Protein AF-A0A0P7DE39-F1 (afdb_monomer_lite)

InterPro domains:
  IPR014819 Primase, C-terminal 2 [PF08707] (16-82)

Foldseek 3Di:
DPPPPPDQDDDPVSLLVLLVLAQLADPVVLLLQLLQQCQQPNPNSLVSSQVSNVNDPPDDPVVSVVSSVVRDHPPHHCVVSVVRSVVSVDDDDPDPDDPVNSVVSVVSSVVSNVVSVVVRVVVVVVVVVVVVVVVVVVVD

Organism: NCBI:txid570156

Structure (mmCIF, N/CA/C/O backbone):
data_AF-A0A0P7DE39-F1
#
_entry.id   AF-A0A0P7DE39-F1
#
loop_
_atom_site.group_PDB
_atom_site.id
_atom_site.type_symbol
_atom_site.label_atom_id
_atom_site.label_alt_id
_atom_site.label_comp_id
_atom_site.label_asym_id
_atom_site.label_entity_id
_atom_site.label_seq_id
_atom_site.pdbx_PDB_ins_code
_atom_site.Cartn_x
_atom_site.Cartn_y
_atom_site.Cartn_z
_atom_site.occupancy
_atom_site.B_iso_or_equiv
_atom_site.auth_seq_id
_atom_site.auth_comp_id
_atom_site.auth_asym_id
_atom_site.auth_atom_id
_atom_site.pdbx_PDB_model_num
ATOM 1 N N . MET A 1 1 ? 0.836 15.343 29.974 1.00 37.53 1 MET A N 1
ATOM 2 C CA . MET A 1 1 ? 1.729 14.415 29.248 1.00 37.53 1 MET A CA 1
ATOM 3 C C . MET A 1 1 ? 0.977 13.895 28.035 1.00 37.53 1 MET A C 1
ATOM 5 O O . MET A 1 1 ? 0.033 13.133 28.196 1.00 37.53 1 MET A O 1
ATOM 9 N N . GLY A 1 2 ? 1.289 14.398 26.839 1.00 43.97 2 GLY A N 1
ATOM 10 C CA . GLY A 1 2 ? 0.626 13.934 25.622 1.00 43.97 2 GLY A CA 1
ATOM 11 C C . GLY A 1 2 ? 0.991 12.475 25.399 1.00 43.97 2 GLY A C 1
ATOM 12 O O . GLY A 1 2 ? 2.165 12.175 25.195 1.00 43.97 2 GLY A O 1
ATOM 13 N N . GLN A 1 3 ? 0.012 11.573 25.484 1.00 40.78 3 GLN A N 1
ATOM 14 C CA . GLN A 1 3 ? 0.188 10.190 25.056 1.00 40.78 3 GLN A CA 1
ATOM 15 C C . GLN A 1 3 ? 0.678 10.254 23.609 1.00 40.78 3 GLN A C 1
ATOM 17 O O . GLN A 1 3 ? -0.090 10.592 22.703 1.00 40.78 3 GLN A O 1
ATOM 22 N N . LYS A 1 4 ? 1.975 10.005 23.389 1.00 44.72 4 LYS A N 1
ATOM 23 C CA . LYS A 1 4 ? 2.493 9.722 22.055 1.00 44.72 4 LYS A CA 1
ATOM 24 C C . LYS A 1 4 ? 1.724 8.485 21.626 1.00 44.72 4 LYS A C 1
ATOM 26 O O . LYS A 1 4 ? 2.012 7.401 22.114 1.00 44.72 4 LYS A O 1
ATOM 31 N N . ARG A 1 5 ? 0.671 8.669 20.823 1.00 54.72 5 ARG A N 1
ATOM 32 C CA . ARG A 1 5 ? -0.084 7.564 20.235 1.00 54.72 5 ARG A CA 1
ATOM 33 C C . ARG A 1 5 ? 0.936 6.709 19.501 1.00 54.72 5 ARG A C 1
ATOM 35 O O . ARG A 1 5 ? 1.445 7.122 18.458 1.00 54.72 5 ARG A O 1
ATOM 42 N N . GLU A 1 6 ? 1.298 5.595 20.120 1.00 60.81 6 GLU A N 1
ATOM 43 C CA . GLU A 1 6 ? 2.210 4.629 19.546 1.00 60.81 6 GLU A CA 1
ATOM 44 C C . GLU A 1 6 ? 1.580 4.147 18.244 1.00 60.81 6 GLU A C 1
ATOM 46 O O . GLU A 1 6 ? 0.401 3.784 18.201 1.00 60.81 6 GLU A O 1
ATOM 51 N N . TYR A 1 7 ? 2.327 4.282 17.152 1.00 68.38 7 TYR A N 1
ATOM 52 C CA . TYR A 1 7 ? 1.837 3.889 15.845 1.00 68.38 7 TYR A CA 1
ATOM 53 C C . TYR A 1 7 ? 1.951 2.374 15.742 1.00 68.38 7 TYR A C 1
ATOM 55 O O . TYR A 1 7 ? 3.052 1.838 15.625 1.00 68.38 7 TYR A O 1
ATOM 63 N N . ILE A 1 8 ? 0.809 1.703 15.808 1.00 73.81 8 ILE A N 1
ATOM 64 C CA . ILE A 1 8 ? 0.723 0.267 15.581 1.00 73.81 8 ILE A CA 1
ATOM 65 C C . ILE A 1 8 ? 0.609 0.078 14.063 1.00 73.81 8 ILE A C 1
ATOM 67 O O . ILE A 1 8 ? -0.332 0.629 13.476 1.00 73.81 8 ILE A O 1
ATOM 71 N N . PRO A 1 9 ? 1.533 -0.659 13.423 1.00 76.38 9 PRO A N 1
ATOM 72 C CA . PRO A 1 9 ? 1.458 -0.918 11.991 1.00 76.38 9 PRO A CA 1
ATOM 73 C C . PRO A 1 9 ? 0.108 -1.558 11.641 1.00 76.38 9 PRO A C 1
ATOM 75 O O . PRO A 1 9 ? -0.444 -2.339 12.421 1.00 76.38 9 PRO A O 1
ATOM 78 N N . LEU A 1 10 ? -0.455 -1.150 10.504 1.00 81.38 10 LEU A N 1
ATOM 79 C CA . LEU A 1 10 ? -1.708 -1.710 10.000 1.00 81.38 10 LEU A CA 1
ATOM 80 C C . LEU A 1 10 ? -1.428 -3.088 9.400 1.00 81.38 10 LEU A C 1
ATOM 82 O O . LEU A 1 10 ? -0.461 -3.236 8.656 1.00 81.38 10 LEU A O 1
ATOM 86 N N . GLY A 1 11 ? -2.261 -4.076 9.721 1.00 83.38 11 GLY A N 1
ATOM 87 C CA . GLY A 1 11 ? -2.268 -5.366 9.029 1.00 83.38 11 GLY A CA 1
ATOM 88 C C . GLY A 1 11 ? -2.967 -5.286 7.666 1.00 83.38 11 GLY A C 1
ATOM 89 O O . GLY A 1 11 ? -3.673 -4.320 7.386 1.00 83.38 11 GLY A O 1
ATOM 90 N N . LEU A 1 12 ? -2.815 -6.320 6.829 1.00 84.38 12 LEU A N 1
ATOM 91 C CA . LEU A 1 12 ? -3.435 -6.391 5.492 1.00 84.38 12 LEU A CA 1
ATOM 92 C C . LEU A 1 12 ? -4.960 -6.178 5.524 1.00 84.38 12 LEU A C 1
ATOM 94 O O . LEU A 1 12 ? -5.500 -5.466 4.682 1.00 84.38 12 LEU A O 1
ATOM 98 N N . ASP A 1 13 ? -5.646 -6.751 6.516 1.00 85.50 13 ASP A N 1
ATOM 99 C CA . ASP A 1 13 ? -7.099 -6.608 6.670 1.00 85.50 13 ASP A CA 1
ATOM 100 C C . ASP A 1 13 ? -7.508 -5.162 6.996 1.00 85.50 13 ASP A C 1
ATOM 102 O O . ASP A 1 13 ? -8.395 -4.587 6.369 1.00 85.50 13 ASP A O 1
ATOM 106 N N . GLU A 1 14 ? -6.785 -4.516 7.909 1.00 86.88 14 GLU A N 1
ATOM 107 C CA . GLU A 1 14 ? -7.055 -3.131 8.305 1.00 86.88 14 GLU A CA 1
ATOM 108 C C . GLU A 1 14 ? -6.769 -2.158 7.168 1.00 86.88 14 GLU A C 1
ATOM 110 O O . GLU A 1 14 ? -7.492 -1.184 6.981 1.00 86.88 14 GLU A O 1
ATOM 115 N N . VAL A 1 15 ? -5.729 -2.443 6.385 1.00 89.25 15 VAL A N 1
ATOM 116 C CA . VAL A 1 15 ? -5.441 -1.728 5.147 1.00 89.25 15 VAL A CA 1
ATOM 117 C C . VAL A 1 15 ? -6.592 -1.885 4.163 1.00 89.25 15 VAL A C 1
ATOM 119 O O . VAL A 1 15 ? -7.058 -0.879 3.636 1.00 89.25 15 VAL A O 1
ATOM 122 N N . ARG A 1 16 ? -7.090 -3.108 3.948 1.00 88.94 16 ARG A N 1
ATOM 123 C CA . ARG A 1 16 ? -8.247 -3.355 3.079 1.00 88.94 16 ARG A CA 1
ATOM 124 C C . ARG A 1 16 ? -9.445 -2.518 3.513 1.00 88.94 16 ARG A C 1
ATOM 126 O O . ARG A 1 16 ? -10.037 -1.836 2.686 1.00 88.94 16 ARG A O 1
ATOM 133 N N . GLN A 1 17 ? -9.763 -2.523 4.806 1.00 89.56 17 GLN A N 1
ATOM 134 C CA . GLN A 1 17 ? -10.861 -1.729 5.352 1.00 89.56 17 GLN A CA 1
ATOM 135 C C . GLN A 1 17 ? -10.632 -0.226 5.191 1.00 89.56 17 GLN A C 1
ATOM 137 O O . GLN A 1 17 ? -11.544 0.487 4.791 1.00 89.56 17 GLN A O 1
ATOM 142 N N . ALA A 1 18 ? -9.427 0.261 5.479 1.00 90.38 18 ALA A N 1
ATOM 143 C CA . ALA A 1 18 ? -9.071 1.668 5.347 1.00 90.38 18 ALA A CA 1
ATOM 144 C C . ALA A 1 18 ? -9.182 2.160 3.894 1.00 90.38 18 ALA A C 1
ATOM 146 O O . ALA A 1 18 ? -9.657 3.272 3.660 1.00 90.38 18 ALA A O 1
ATOM 147 N N . LEU A 1 19 ? -8.796 1.327 2.923 1.00 90.50 19 LEU A N 1
ATOM 148 C CA . LEU A 1 19 ? -8.897 1.627 1.494 1.00 90.50 19 LEU A CA 1
ATOM 149 C C . LEU A 1 19 ? -10.346 1.824 1.031 1.00 90.50 19 LEU A C 1
ATOM 151 O O . LEU A 1 19 ? -10.584 2.681 0.188 1.00 90.50 19 LEU A O 1
ATOM 155 N N . LEU A 1 20 ? -11.325 1.133 1.626 1.00 89.69 20 LEU A N 1
ATOM 156 C CA . LEU A 1 20 ? -12.747 1.316 1.290 1.00 89.69 20 LEU A CA 1
ATOM 157 C C . LEU A 1 20 ? -13.263 2.740 1.560 1.00 89.69 20 LEU A C 1
ATOM 159 O O . LEU A 1 20 ? -14.243 3.161 0.955 1.00 89.69 20 LEU A O 1
ATOM 163 N N . PHE A 1 21 ? -12.619 3.485 2.463 1.00 89.38 21 PHE A N 1
ATOM 164 C CA . PHE A 1 21 ? -12.998 4.863 2.794 1.00 89.38 21 PHE A CA 1
ATOM 165 C C . PHE A 1 21 ? -12.276 5.903 1.933 1.00 89.38 21 PHE A C 1
ATOM 167 O O . PHE A 1 21 ? -12.616 7.083 1.987 1.00 89.38 21 PHE A O 1
ATOM 174 N N . ILE A 1 22 ? -11.258 5.493 1.175 1.00 90.06 22 ILE A N 1
ATOM 175 C CA . ILE A 1 22 ? -10.418 6.393 0.392 1.00 90.06 22 ILE A CA 1
ATOM 176 C C . ILE A 1 22 ? -10.809 6.249 -1.085 1.00 90.06 22 ILE A C 1
ATOM 178 O O . ILE A 1 22 ? -10.740 5.145 -1.621 1.00 90.06 22 ILE A O 1
ATOM 182 N N . PRO A 1 23 ? -11.172 7.332 -1.789 1.00 87.88 23 PRO A N 1
ATOM 183 C CA . PRO A 1 23 ? -11.450 7.253 -3.217 1.00 87.88 23 PRO A CA 1
ATOM 184 C C . PRO A 1 23 ? -10.160 7.019 -4.020 1.00 87.88 23 PRO A C 1
ATOM 186 O O . PRO A 1 23 ? -9.166 7.720 -3.831 1.00 87.88 23 PRO A O 1
ATOM 189 N N . ALA A 1 24 ? -10.192 6.074 -4.963 1.00 89.50 24 ALA A N 1
ATOM 190 C CA . ALA A 1 24 ? -9.078 5.773 -5.873 1.00 89.50 24 ALA A CA 1
ATOM 191 C C . ALA A 1 24 ? -8.972 6.735 -7.078 1.00 89.50 24 ALA A C 1
ATOM 193 O O . ALA A 1 24 ? -8.178 6.503 -7.986 1.00 89.50 24 ALA A O 1
ATOM 194 N N . ASP A 1 25 ? -9.780 7.800 -7.114 1.00 86.50 25 ASP A N 1
ATOM 195 C CA . ASP A 1 25 ? -9.850 8.721 -8.257 1.00 86.50 25 ASP A CA 1
ATOM 196 C C . ASP A 1 25 ? -8.664 9.698 -8.322 1.00 86.50 25 ASP A C 1
ATOM 198 O O . ASP A 1 25 ? -8.253 10.129 -9.403 1.00 86.50 25 ASP A O 1
ATOM 202 N N . ASP A 1 26 ? -8.091 10.029 -7.161 1.00 88.62 26 ASP A N 1
ATOM 203 C CA . ASP A 1 26 ? -6.952 10.934 -7.067 1.00 88.62 26 ASP A CA 1
ATOM 204 C C . ASP A 1 26 ? -5.637 10.198 -7.356 1.00 88.62 26 ASP A C 1
ATOM 206 O O . ASP A 1 26 ? -5.244 9.253 -6.665 1.00 88.62 26 ASP A O 1
ATOM 210 N N . ARG A 1 27 ? -4.930 10.647 -8.398 1.00 87.88 27 ARG A N 1
ATOM 211 C CA . ARG A 1 27 ? -3.721 9.976 -8.886 1.00 87.88 27 ARG A CA 1
ATOM 212 C C . ARG A 1 27 ? -2.539 10.098 -7.926 1.00 87.88 27 ARG A C 1
ATOM 214 O O . ARG A 1 27 ? -1.721 9.178 -7.874 1.00 87.88 27 ARG A O 1
ATOM 221 N N . GLU A 1 28 ? -2.418 11.199 -7.188 1.00 89.69 28 GLU A N 1
ATOM 222 C CA . GLU A 1 28 ? -1.341 11.362 -6.208 1.00 89.69 28 GLU A CA 1
ATOM 223 C C . GLU A 1 28 ? -1.563 10.436 -5.016 1.00 89.69 28 GLU A C 1
ATOM 225 O O . GLU A 1 28 ? -0.649 9.708 -4.618 1.00 89.69 28 GLU A O 1
ATOM 230 N N . VAL A 1 29 ? -2.793 10.393 -4.498 1.00 90.38 29 VAL A N 1
ATOM 231 C CA . VAL A 1 29 ? -3.205 9.448 -3.453 1.00 90.38 29 VAL A CA 1
ATOM 232 C C . VAL A 1 29 ? -2.968 8.012 -3.907 1.00 90.38 29 VAL A C 1
ATOM 234 O O . VAL A 1 29 ? -2.346 7.237 -3.180 1.00 90.38 29 VAL A O 1
ATOM 237 N N . TRP A 1 30 ? -3.388 7.670 -5.125 1.00 91.38 30 TRP A N 1
ATOM 238 C CA . TRP A 1 30 ? -3.223 6.341 -5.708 1.00 91.38 30 TRP A CA 1
ATOM 239 C C . TRP A 1 30 ? -1.755 5.887 -5.746 1.00 91.38 30 TRP A C 1
ATOM 241 O O . TRP A 1 30 ? -1.433 4.779 -5.306 1.00 91.38 30 TRP A O 1
ATOM 251 N N . ILE A 1 31 ? -0.844 6.764 -6.186 1.00 90.88 31 ILE A N 1
ATOM 252 C CA . ILE A 1 31 ? 0.605 6.499 -6.212 1.00 90.88 31 ILE A CA 1
ATOM 253 C C . ILE A 1 31 ? 1.178 6.392 -4.793 1.00 90.88 31 ILE A C 1
ATOM 255 O O . ILE A 1 31 ? 1.985 5.501 -4.517 1.00 90.88 31 ILE A O 1
ATOM 259 N N . ASN A 1 32 ? 0.789 7.289 -3.886 1.00 91.56 32 ASN A N 1
ATOM 260 C CA . ASN A 1 32 ? 1.292 7.301 -2.513 1.00 91.56 32 ASN A CA 1
ATOM 261 C C . ASN A 1 32 ? 0.858 6.057 -1.734 1.00 91.56 32 ASN A C 1
ATOM 263 O O . ASN A 1 32 ? 1.666 5.484 -1.005 1.00 91.56 32 ASN A O 1
ATOM 267 N N . ILE A 1 33 ? -0.381 5.604 -1.930 1.00 92.00 33 ILE A N 1
ATOM 268 C CA . ILE A 1 33 ? -0.885 4.352 -1.364 1.00 92.00 33 ILE A CA 1
ATOM 269 C C . ILE A 1 33 ? -0.116 3.163 -1.931 1.00 92.00 33 ILE A C 1
ATOM 271 O O . ILE A 1 33 ? 0.351 2.334 -1.154 1.00 92.00 33 ILE A O 1
ATOM 275 N N . GLY A 1 34 ? 0.109 3.108 -3.245 1.00 92.06 34 GLY A N 1
ATOM 276 C CA . GLY A 1 34 ? 0.908 2.037 -3.841 1.00 92.06 34 GLY A CA 1
ATOM 277 C C . GLY A 1 34 ? 2.331 1.973 -3.263 1.00 92.06 34 GLY A C 1
ATOM 278 O O . GLY A 1 34 ? 2.794 0.902 -2.879 1.00 92.06 34 GLY A O 1
ATOM 279 N N . ASN A 1 35 ? 3.008 3.121 -3.106 1.00 91.44 35 ASN A N 1
ATOM 280 C CA . ASN A 1 35 ? 4.327 3.178 -2.459 1.00 91.44 35 ASN A CA 1
ATOM 281 C C . ASN A 1 35 ? 4.269 2.734 -0.987 1.00 91.44 35 ASN A C 1
ATOM 283 O O . ASN A 1 35 ? 5.165 2.027 -0.527 1.00 91.44 35 ASN A O 1
ATOM 287 N N . ALA A 1 36 ? 3.223 3.125 -0.252 1.00 91.50 36 ALA A N 1
ATOM 288 C CA . ALA A 1 36 ? 3.028 2.738 1.144 1.00 91.50 36 ALA A CA 1
ATOM 289 C C . ALA A 1 36 ? 2.857 1.226 1.318 1.00 91.50 36 ALA A C 1
ATOM 291 O O . ALA A 1 36 ? 3.457 0.644 2.220 1.00 91.50 36 ALA A O 1
ATOM 292 N N . LEU A 1 37 ? 2.076 0.599 0.437 1.00 91.19 37 LEU A N 1
ATOM 293 C CA . LEU A 1 37 ? 1.848 -0.843 0.439 1.00 91.19 37 LEU A CA 1
ATOM 294 C C . LEU A 1 37 ? 3.110 -1.604 0.061 1.00 91.19 37 LEU A C 1
ATOM 296 O O . LEU A 1 37 ? 3.508 -2.505 0.790 1.00 91.19 37 LEU A O 1
ATOM 300 N N . LYS A 1 38 ? 3.793 -1.184 -1.006 1.00 90.50 38 LYS A N 1
ATOM 301 C CA . LYS A 1 38 ? 5.048 -1.805 -1.437 1.00 90.50 38 LYS A CA 1
ATOM 302 C C . LYS A 1 38 ? 6.142 -1.706 -0.368 1.00 90.50 38 LYS A C 1
ATOM 304 O O . LYS A 1 38 ? 6.948 -2.611 -0.230 1.00 90.50 38 LYS A O 1
ATOM 309 N N . THR A 1 39 ? 6.142 -0.640 0.434 1.00 88.12 39 THR A N 1
ATOM 310 C CA . THR A 1 39 ? 7.115 -0.457 1.526 1.00 88.12 39 THR A CA 1
ATOM 311 C C . THR A 1 39 ? 6.910 -1.428 2.692 1.00 88.12 39 THR A C 1
ATOM 313 O O . THR A 1 39 ? 7.891 -1.872 3.280 1.00 88.12 39 THR A O 1
ATOM 316 N N . GLU A 1 40 ? 5.666 -1.748 3.059 1.00 86.38 40 GLU A N 1
ATOM 317 C CA . GLU A 1 40 ? 5.393 -2.653 4.191 1.00 86.38 40 GLU A CA 1
ATOM 318 C C . GLU A 1 40 ? 5.176 -4.114 3.785 1.00 86.38 40 GLU A C 1
ATOM 320 O O . GLU A 1 40 ? 5.470 -5.009 4.576 1.00 86.38 40 GLU A O 1
ATOM 325 N N . PHE A 1 41 ? 4.615 -4.351 2.597 1.00 85.50 41 PHE A N 1
ATOM 326 C CA . PHE A 1 41 ? 4.111 -5.655 2.154 1.00 85.50 41 PHE A CA 1
ATOM 327 C C . PHE A 1 41 ? 4.706 -6.129 0.828 1.00 85.50 41 PHE A C 1
ATOM 329 O O . PHE A 1 41 ? 4.400 -7.245 0.411 1.00 85.50 41 PHE A O 1
ATOM 336 N N . ASP A 1 42 ? 5.541 -5.320 0.170 1.00 85.44 42 ASP A N 1
ATOM 337 C CA . ASP A 1 42 ? 6.156 -5.663 -1.117 1.00 85.44 42 ASP A CA 1
ATOM 338 C C . ASP A 1 42 ? 5.091 -6.145 -2.124 1.00 85.44 42 ASP A C 1
ATOM 340 O O . ASP A 1 42 ? 4.029 -5.522 -2.230 1.00 85.44 42 ASP A O 1
ATOM 344 N N . ASP A 1 43 ? 5.316 -7.263 -2.820 1.00 85.50 43 ASP A N 1
ATOM 345 C CA . ASP A 1 43 ? 4.358 -7.862 -3.758 1.00 85.50 43 ASP A CA 1
ATOM 346 C C . ASP A 1 43 ? 3.015 -8.268 -3.126 1.00 85.50 43 ASP A C 1
ATOM 348 O O . ASP A 1 43 ? 1.992 -8.238 -3.809 1.00 85.50 43 ASP A O 1
ATOM 352 N N . ALA A 1 44 ? 2.959 -8.582 -1.826 1.00 85.44 44 ALA A N 1
ATOM 353 C CA . ALA A 1 44 ? 1.692 -8.921 -1.165 1.00 85.44 44 ALA A CA 1
ATOM 354 C C . ALA A 1 44 ? 0.738 -7.714 -1.077 1.00 85.44 44 ALA A C 1
ATOM 356 O O . ALA A 1 44 ? -0.472 -7.881 -0.932 1.00 85.44 44 ALA A O 1
ATOM 357 N N . GLY A 1 45 ? 1.266 -6.492 -1.202 1.00 86.88 45 GLY A N 1
ATOM 358 C CA . GLY A 1 45 ? 0.470 -5.269 -1.270 1.00 86.88 45 GLY A CA 1
ATOM 359 C C . GLY A 1 45 ? -0.231 -5.046 -2.615 1.00 86.88 45 GLY A C 1
ATOM 360 O O . GLY A 1 45 ? -1.131 -4.207 -2.678 1.00 86.88 45 GLY A O 1
ATOM 361 N N . TRP A 1 46 ? 0.153 -5.773 -3.674 1.00 90.88 46 TRP A N 1
ATOM 362 C CA . TRP A 1 46 ? -0.414 -5.607 -5.016 1.00 90.88 46 TRP A CA 1
ATOM 363 C C . TRP A 1 46 ? -1.902 -5.946 -5.055 1.00 90.88 46 TRP A C 1
ATOM 365 O O . TRP A 1 46 ? -2.673 -5.136 -5.550 1.00 90.88 46 TRP A O 1
ATOM 375 N N . ASP A 1 47 ? -2.312 -7.092 -4.503 1.00 90.81 47 ASP A N 1
ATOM 376 C CA . ASP A 1 47 ? -3.712 -7.552 -4.537 1.00 90.81 47 ASP A CA 1
ATOM 377 C C . ASP A 1 47 ? -4.667 -6.521 -3.911 1.00 90.81 47 ASP A C 1
ATOM 379 O O . ASP A 1 47 ? -5.694 -6.159 -4.486 1.00 90.81 47 ASP A O 1
ATOM 383 N N . LEU A 1 48 ? -4.262 -5.956 -2.768 1.00 90.81 48 LEU A N 1
ATOM 384 C CA . LEU A 1 48 ? -5.001 -4.897 -2.084 1.00 90.81 48 LEU A CA 1
ATOM 385 C C . LEU A 1 48 ? -5.066 -3.613 -2.905 1.00 90.81 48 LEU A C 1
ATOM 387 O O . LEU A 1 48 ? -6.130 -3.001 -3.009 1.00 90.81 48 LEU A O 1
ATOM 391 N N . TRP A 1 49 ? -3.930 -3.188 -3.460 1.00 92.56 49 TRP A N 1
ATOM 392 C CA . TRP A 1 49 ? -3.875 -1.979 -4.268 1.00 92.56 49 TRP A CA 1
ATOM 393 C C . TRP A 1 49 ? -4.711 -2.126 -5.531 1.00 92.56 49 TRP A C 1
ATOM 395 O O . TRP A 1 49 ? -5.476 -1.224 -5.850 1.00 92.56 49 TRP A O 1
ATOM 405 N N . ASP A 1 50 ? -4.600 -3.255 -6.220 1.00 92.12 50 ASP A N 1
ATOM 406 C CA . ASP A 1 50 ? -5.307 -3.557 -7.456 1.00 92.12 50 ASP A CA 1
ATOM 407 C C . ASP A 1 50 ? -6.820 -3.602 -7.241 1.00 92.12 50 ASP A C 1
ATOM 409 O O . ASP A 1 50 ? -7.553 -2.850 -7.884 1.00 92.12 50 ASP A O 1
ATOM 413 N N . SER A 1 51 ? -7.278 -4.391 -6.264 1.00 91.38 51 SER A N 1
ATOM 414 C CA . SER A 1 51 ? -8.698 -4.509 -5.930 1.00 91.38 51 SER A CA 1
ATOM 415 C C . SER A 1 51 ? -9.308 -3.161 -5.535 1.00 91.38 51 SER A C 1
ATOM 417 O O . SER A 1 51 ? -10.411 -2.833 -5.968 1.00 91.38 51 SER A O 1
ATOM 419 N N . TRP A 1 52 ? -8.583 -2.337 -4.773 1.00 92.38 52 TRP A N 1
ATOM 420 C CA . TRP A 1 52 ? -9.022 -0.978 -4.451 1.00 92.38 52 TRP A CA 1
ATOM 421 C C . TRP A 1 52 ? -9.020 -0.052 -5.673 1.00 92.38 52 TRP A C 1
ATOM 423 O O . TRP A 1 52 ? -9.949 0.731 -5.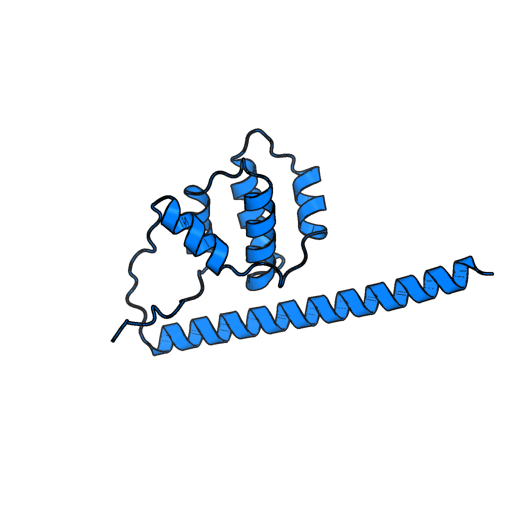867 1.00 92.38 52 TRP A O 1
ATOM 433 N N . SER A 1 53 ? -8.003 -0.158 -6.528 1.00 90.75 53 SER A N 1
ATOM 434 C CA . SER A 1 53 ? -7.875 0.667 -7.731 1.00 90.75 53 SER A CA 1
ATOM 435 C C . SER A 1 53 ? -9.023 0.428 -8.705 1.00 90.75 53 SER A C 1
ATOM 437 O O . SER A 1 53 ? -9.504 1.385 -9.306 1.00 90.75 53 SER A O 1
ATOM 439 N N . GLN A 1 54 ? -9.507 -0.814 -8.803 1.00 91.00 54 GLN A N 1
ATOM 440 C CA . GLN A 1 54 ? -10.681 -1.188 -9.599 1.00 91.00 54 GLN A CA 1
ATOM 441 C C . GLN A 1 54 ? -11.965 -0.449 -9.182 1.00 91.00 54 GLN A C 1
ATOM 443 O O . GLN A 1 54 ? -12.915 -0.402 -9.956 1.00 91.00 54 GLN A O 1
ATOM 448 N N . SER A 1 55 ? -12.004 0.169 -7.995 1.00 88.00 55 SER A N 1
ATOM 449 C CA . SER A 1 55 ? -13.137 0.991 -7.560 1.00 88.00 55 SER A CA 1
ATOM 450 C C . SER A 1 55 ? -13.237 2.349 -8.274 1.00 88.00 55 SER A C 1
ATOM 452 O O . SER A 1 55 ? -14.250 3.029 -8.107 1.00 88.00 55 SER A O 1
ATOM 454 N N . SER A 1 56 ? -12.217 2.786 -9.025 1.00 87.75 56 SER A N 1
ATOM 455 C CA . SER A 1 56 ? -12.281 4.007 -9.843 1.00 87.75 56 SER A CA 1
ATOM 456 C C . SER A 1 56 ? -12.653 3.681 -11.287 1.00 87.75 56 SER A C 1
ATOM 458 O O . SER A 1 56 ? -12.073 2.794 -11.908 1.00 87.75 56 SER A O 1
AT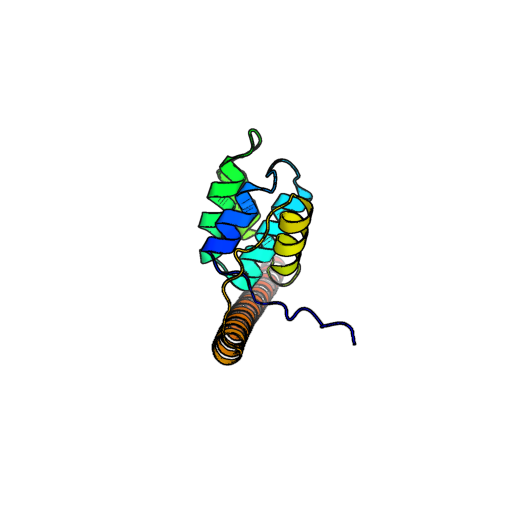OM 460 N N . ASP A 1 57 ? -13.539 4.490 -11.865 1.00 85.25 57 ASP A N 1
ATOM 461 C CA . ASP A 1 57 ? -13.936 4.411 -13.277 1.00 85.25 57 ASP A CA 1
ATOM 462 C C . ASP A 1 57 ? -12.748 4.642 -14.240 1.00 85.25 57 ASP A C 1
ATOM 464 O O . ASP A 1 57 ? -12.731 4.193 -15.384 1.00 85.25 57 ASP A O 1
ATOM 468 N N . LYS A 1 58 ? -11.690 5.308 -13.757 1.00 84.94 58 LYS A N 1
ATOM 469 C CA . LYS A 1 58 ? -10.466 5.606 -14.519 1.00 84.94 58 LYS A CA 1
ATOM 470 C C . LYS A 1 58 ? -9.444 4.464 -14.502 1.00 84.94 58 LYS A C 1
ATOM 472 O O . LYS A 1 58 ? -8.357 4.615 -15.071 1.00 84.94 58 LYS A O 1
ATOM 477 N N . TYR A 1 59 ? -9.744 3.351 -13.834 1.00 88.50 59 TYR A N 1
ATOM 478 C CA . TYR A 1 59 ? -8.812 2.245 -13.668 1.00 88.50 59 TYR A CA 1
ATOM 479 C C . TYR A 1 59 ? -8.523 1.517 -14.983 1.00 88.50 59 TYR A C 1
ATOM 481 O O . TYR A 1 59 ? -9.408 1.188 -15.770 1.00 88.50 59 TYR A O 1
ATOM 489 N N . LYS A 1 60 ? -7.241 1.222 -15.201 1.00 88.88 60 LYS A N 1
ATOM 490 C CA . LYS A 1 60 ? -6.757 0.423 -16.327 1.00 88.88 60 LYS A CA 1
ATOM 491 C C . LYS A 1 60 ? -5.745 -0.585 -15.811 1.00 88.88 60 LYS A C 1
ATOM 493 O O . LYS A 1 60 ? -4.634 -0.199 -15.453 1.00 88.88 60 LYS A O 1
ATOM 498 N N . ALA A 1 61 ? -6.095 -1.870 -15.832 1.00 88.25 61 ALA A N 1
ATOM 499 C CA . ALA A 1 61 ? -5.248 -2.940 -15.295 1.00 88.25 61 ALA A CA 1
ATOM 500 C C . ALA A 1 61 ? -3.823 -2.943 -15.876 1.00 88.25 61 ALA A C 1
ATOM 502 O O . ALA A 1 61 ? -2.838 -3.066 -15.147 1.00 88.25 61 ALA A O 1
ATOM 503 N N . GLY A 1 62 ? -3.692 -2.716 -17.188 1.00 89.25 62 GLY A N 1
ATOM 504 C CA . GLY A 1 62 ? -2.387 -2.645 -17.850 1.00 89.25 62 GLY A CA 1
ATOM 505 C C . GLY A 1 62 ? -1.516 -1.479 -17.365 1.00 89.25 62 GLY A C 1
ATOM 506 O O . GLY A 1 62 ? -0.310 -1.647 -17.174 1.00 89.25 62 GLY A O 1
ATOM 507 N N . ASP A 1 63 ? -2.111 -0.304 -17.144 1.00 88.50 63 ASP A N 1
ATOM 508 C CA . ASP A 1 63 ? -1.407 0.870 -16.618 1.00 88.50 63 ASP A CA 1
ATOM 509 C C . ASP A 1 63 ? -1.106 0.730 -15.123 1.00 88.50 63 ASP A C 1
ATOM 511 O O . ASP A 1 63 ? -0.019 1.111 -14.685 1.00 88.50 63 ASP A O 1
ATOM 515 N N . ALA A 1 64 ? -2.025 0.143 -14.352 1.00 89.62 64 ALA A N 1
ATOM 516 C CA . ALA A 1 64 ? -1.843 -0.134 -12.933 1.00 89.62 64 ALA A CA 1
ATOM 517 C C . ALA A 1 64 ? -0.629 -1.038 -12.706 1.00 89.62 64 ALA A C 1
ATOM 519 O O . ALA A 1 64 ? 0.287 -0.660 -11.977 1.00 89.62 64 ALA A O 1
ATOM 520 N N . TRP A 1 65 ? -0.543 -2.164 -13.415 1.00 90.06 65 TRP A N 1
ATOM 521 C CA . TRP A 1 65 ? 0.586 -3.087 -13.293 1.00 90.06 65 TRP A CA 1
ATOM 522 C C . TRP A 1 65 ? 1.926 -2.443 -13.661 1.00 90.06 65 TRP A C 1
ATOM 524 O O . TRP A 1 65 ? 2.909 -2.543 -12.920 1.00 90.06 65 TRP A O 1
ATOM 534 N N . LYS A 1 66 ? 1.974 -1.718 -14.788 1.00 90.12 66 LYS A N 1
ATOM 535 C CA . LYS A 1 66 ? 3.173 -0.965 -15.192 1.00 90.12 66 LYS A CA 1
ATOM 536 C C . LYS A 1 66 ? 3.566 0.048 -14.126 1.00 90.12 66 LYS A C 1
ATOM 538 O O . LYS A 1 66 ? 4.750 0.191 -13.814 1.00 90.12 66 LYS A O 1
ATOM 543 N N . LYS A 1 67 ? 2.580 0.744 -13.554 1.00 90.31 67 LYS A N 1
ATOM 544 C CA . LYS A 1 67 ? 2.847 1.737 -12.526 1.00 90.31 67 LYS A CA 1
ATOM 545 C C . LYS A 1 67 ? 3.375 1.084 -11.261 1.00 90.31 67 LYS A C 1
ATOM 547 O O . LYS A 1 67 ? 4.405 1.545 -10.790 1.00 90.31 67 LYS A O 1
ATOM 552 N N . TRP A 1 68 ? 2.753 0.007 -10.783 1.00 90.69 68 TRP A N 1
ATOM 553 C CA . TRP A 1 68 ? 3.191 -0.764 -9.616 1.00 90.69 68 TRP A CA 1
ATOM 554 C C . TRP A 1 68 ? 4.646 -1.210 -9.710 1.00 90.69 68 TRP A C 1
ATOM 556 O O . TRP A 1 68 ? 5.430 -1.005 -8.779 1.00 90.69 68 TRP A O 1
ATOM 566 N N . LYS A 1 69 ? 5.046 -1.747 -10.868 1.00 88.94 69 LYS A N 1
ATOM 567 C CA . LYS A 1 69 ? 6.448 -2.101 -11.122 1.00 88.94 69 LYS A CA 1
ATOM 568 C C . LYS A 1 69 ? 7.381 -0.899 -11.014 1.00 88.94 69 LYS A C 1
ATOM 570 O O . LYS A 1 69 ? 8.462 -1.024 -10.455 1.00 88.94 69 LYS A O 1
ATOM 575 N N . SER A 1 70 ? 6.941 0.265 -11.485 1.00 88.00 70 SER A N 1
ATOM 576 C CA . SER A 1 70 ? 7.698 1.517 -11.409 1.00 88.00 70 SER A CA 1
ATOM 577 C C . SER A 1 70 ? 7.668 2.193 -10.029 1.00 88.00 70 SER A C 1
ATOM 579 O O . SER A 1 70 ? 8.427 3.143 -9.819 1.00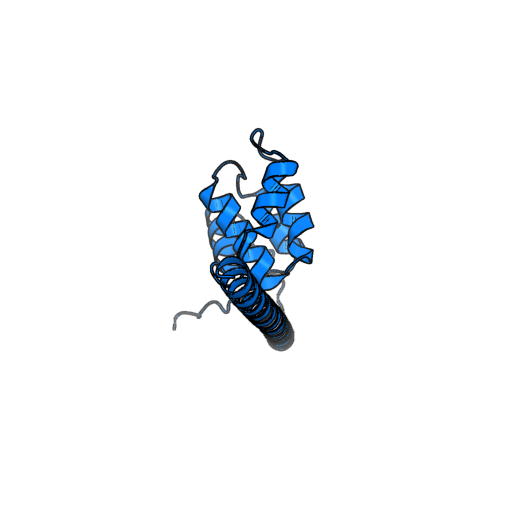 88.00 70 SER A O 1
ATOM 581 N N . LEU A 1 71 ? 6.795 1.778 -9.104 1.00 88.44 71 LEU A N 1
ATOM 582 C CA . LEU A 1 71 ? 6.755 2.334 -7.751 1.00 88.44 71 LEU A CA 1
ATOM 583 C C . LEU A 1 71 ? 8.012 1.935 -6.982 1.00 88.44 71 LEU A C 1
ATOM 585 O O . LEU A 1 71 ? 8.430 0.774 -7.022 1.00 88.44 71 LEU A O 1
ATOM 589 N N . LYS A 1 72 ? 8.581 2.900 -6.257 1.00 82.25 72 LYS A N 1
ATOM 590 C CA . LYS A 1 72 ? 9.754 2.691 -5.411 1.00 82.25 72 LYS A CA 1
ATOM 591 C C . LYS A 1 72 ? 9.313 2.675 -3.943 1.00 82.25 72 LYS A C 1
ATOM 593 O O . LYS A 1 72 ? 8.837 3.709 -3.458 1.00 82.25 72 LYS A O 1
ATOM 598 N N . PRO A 1 73 ? 9.457 1.546 -3.229 1.00 84.06 73 PRO A N 1
ATOM 599 C CA . PRO A 1 73 ? 9.227 1.522 -1.788 1.00 84.06 73 PRO A CA 1
ATOM 600 C C . PRO A 1 73 ? 10.214 2.459 -1.066 1.00 84.06 73 PRO A C 1
ATOM 602 O O . PRO A 1 73 ? 11.227 2.878 -1.620 1.00 84.06 73 PRO A O 1
ATOM 605 N N . GLY A 1 74 ? 9.886 2.842 0.166 1.00 76.81 74 GLY A N 1
ATOM 606 C CA . GLY A 1 74 ? 10.696 3.726 1.010 1.00 76.81 74 GLY A CA 1
ATOM 607 C C . GLY A 1 74 ? 10.316 5.209 0.950 1.00 76.81 74 GLY A C 1
ATOM 608 O O . GLY A 1 74 ? 10.659 5.954 1.864 1.00 76.81 74 GLY A O 1
ATOM 609 N N . LYS A 1 75 ? 9.551 5.659 -0.060 1.00 77.00 75 LYS A N 1
ATOM 610 C CA . LYS A 1 75 ? 9.116 7.071 -0.157 1.00 77.00 75 LYS A CA 1
ATOM 611 C C . LYS A 1 75 ? 7.927 7.426 0.730 1.00 77.00 75 LYS A C 1
ATOM 613 O O . LYS A 1 75 ? 7.846 8.541 1.238 1.00 77.00 75 LYS A O 1
ATOM 618 N N . VAL A 1 76 ? 6.982 6.503 0.882 1.00 86.62 76 VAL A N 1
ATOM 619 C CA . VAL A 1 76 ? 5.746 6.716 1.640 1.00 86.62 76 VAL A CA 1
ATOM 620 C C . VAL A 1 76 ? 5.567 5.534 2.571 1.00 86.62 76 VAL A C 1
ATOM 622 O O . VAL A 1 76 ? 5.696 4.392 2.151 1.00 86.62 76 VAL A O 1
ATOM 625 N N . SER A 1 77 ? 5.283 5.800 3.842 1.00 85.56 77 SER A N 1
ATOM 626 C CA . SER A 1 77 ? 4.974 4.751 4.814 1.00 85.56 77 SER A CA 1
ATOM 627 C C . SER A 1 77 ? 3.467 4.551 4.934 1.00 85.56 77 SER A C 1
ATOM 629 O O . SER A 1 77 ? 2.689 5.485 4.741 1.00 85.56 77 SER A O 1
ATOM 631 N N . ILE A 1 78 ? 3.055 3.376 5.405 1.00 86.06 78 ILE A N 1
ATOM 632 C CA . ILE A 1 78 ? 1.653 3.032 5.699 1.00 86.06 78 ILE A CA 1
ATOM 633 C C . ILE A 1 78 ? 0.929 4.012 6.647 1.00 86.06 78 ILE A C 1
ATOM 635 O O . ILE A 1 78 ? -0.294 4.133 6.643 1.00 86.06 78 ILE A O 1
ATOM 639 N N . ARG A 1 79 ? 1.684 4.822 7.394 1.00 85.00 79 ARG A N 1
ATOM 640 C CA . ARG A 1 79 ? 1.167 5.930 8.205 1.00 85.00 79 ARG A CA 1
ATOM 641 C C . ARG A 1 79 ? 0.452 7.013 7.384 1.00 85.00 79 ARG A C 1
ATOM 643 O O . ARG A 1 79 ? -0.433 7.681 7.913 1.00 85.00 79 ARG A O 1
ATOM 650 N N . TYR A 1 80 ? 0.828 7.198 6.118 1.00 89.06 80 TYR A N 1
ATOM 651 C CA . TYR A 1 80 ? 0.121 8.091 5.197 1.00 89.06 80 TYR A CA 1
ATOM 652 C C . TYR A 1 80 ? -1.302 7.588 4.934 1.00 89.06 80 TYR A C 1
ATOM 654 O O . TYR A 1 80 ? -2.254 8.354 5.073 1.00 89.06 80 TYR A O 1
ATOM 662 N N . LEU A 1 81 ? -1.440 6.289 4.651 1.00 89.06 81 LEU A N 1
ATOM 663 C CA . LEU A 1 81 ? -2.730 5.629 4.462 1.00 89.06 81 LEU A CA 1
ATOM 664 C C . LEU A 1 81 ? -3.582 5.709 5.735 1.00 89.06 81 LEU A C 1
ATOM 666 O O . LEU A 1 81 ? -4.728 6.134 5.648 1.00 89.06 81 LEU A O 1
ATOM 670 N N . ASP A 1 82 ? -3.016 5.412 6.915 1.00 87.00 82 ASP A N 1
ATOM 671 C CA . ASP A 1 82 ? -3.718 5.575 8.207 1.00 87.00 82 ASP A 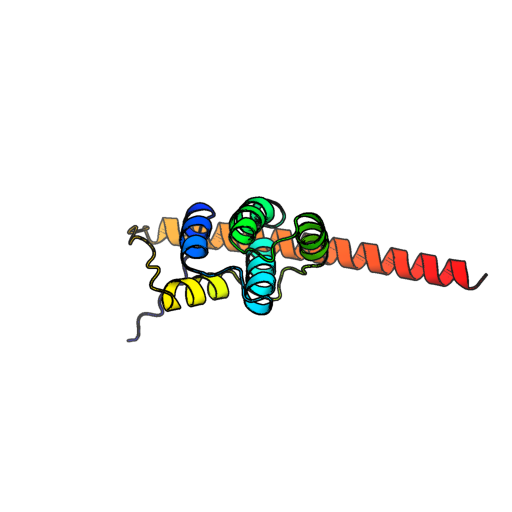CA 1
ATOM 672 C C . ASP A 1 82 ? -4.276 6.993 8.367 1.00 87.00 82 ASP A C 1
ATOM 674 O O . ASP A 1 82 ? -5.447 7.185 8.694 1.00 87.00 82 ASP A O 1
ATOM 678 N N . LYS A 1 83 ? -3.445 8.008 8.105 1.00 87.44 83 LYS A N 1
ATOM 679 C CA . LYS A 1 83 ? -3.850 9.409 8.221 1.00 87.44 83 LYS A CA 1
ATOM 680 C C . LYS A 1 83 ? -5.000 9.736 7.266 1.00 87.44 83 LYS A C 1
ATOM 682 O O . LYS A 1 83 ? -5.943 10.408 7.679 1.00 87.44 83 LYS A O 1
ATOM 687 N N . LEU A 1 84 ? -4.921 9.277 6.019 1.00 90.12 84 LEU A N 1
ATOM 688 C CA . LEU A 1 84 ? -5.918 9.564 4.991 1.00 90.12 84 LEU A CA 1
ATOM 689 C C . LEU A 1 84 ? -7.250 8.856 5.270 1.00 90.12 84 LEU A C 1
ATOM 691 O O . LEU A 1 84 ? -8.310 9.478 5.195 1.00 90.12 84 LEU A O 1
ATOM 695 N N . ALA A 1 85 ? -7.191 7.592 5.683 1.00 90.19 85 ALA A N 1
ATOM 696 C CA . ALA A 1 85 ? -8.359 6.826 6.092 1.00 90.19 85 ALA A CA 1
ATOM 697 C C . ALA A 1 85 ? -9.053 7.503 7.280 1.00 90.19 85 ALA A C 1
ATOM 699 O O . ALA A 1 85 ? -10.258 7.747 7.253 1.00 90.19 85 ALA A O 1
ATOM 700 N N . ARG A 1 86 ? -8.281 7.904 8.298 1.00 86.94 86 ARG A N 1
ATOM 701 C CA . ARG A 1 86 ? -8.809 8.594 9.483 1.00 86.94 86 ARG A CA 1
ATOM 702 C C . ARG A 1 86 ? -9.403 9.958 9.168 1.00 86.94 86 ARG A C 1
ATOM 704 O O . ARG A 1 86 ? -10.395 10.334 9.787 1.00 86.94 86 ARG A O 1
ATOM 711 N N . ASN A 1 87 ? -8.823 10.683 8.212 1.00 88.69 87 ASN A N 1
ATOM 712 C CA . ASN A 1 87 ? -9.395 11.930 7.707 1.00 88.69 87 ASN A CA 1
ATOM 713 C C . ASN A 1 87 ? -10.749 11.694 7.021 1.00 88.69 87 ASN A C 1
ATOM 715 O O . ASN A 1 87 ? -11.645 12.521 7.137 1.00 88.69 87 ASN A O 1
ATOM 719 N N . SER A 1 88 ? -10.909 10.541 6.373 1.00 86.25 88 SER A N 1
ATOM 720 C CA . SER A 1 88 ? -12.145 10.118 5.702 1.00 86.25 88 SER A CA 1
ATOM 721 C C . SER A 1 88 ? -13.163 9.474 6.659 1.00 86.25 88 SER A C 1
ATOM 723 O O . SER A 1 88 ? -14.206 8.994 6.230 1.00 86.25 88 SER A O 1
ATOM 725 N N . GLY A 1 89 ? -12.881 9.461 7.967 1.00 85.75 89 GLY A 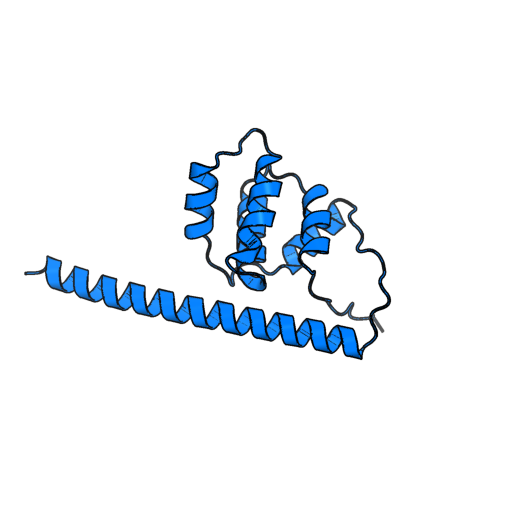N 1
ATOM 726 C CA . GLY A 1 89 ? -13.776 8.928 8.997 1.00 85.75 89 GLY A CA 1
ATOM 727 C C . GLY A 1 89 ? -13.531 7.467 9.379 1.00 85.75 89 GLY A C 1
ATOM 728 O O . GLY A 1 89 ? -14.168 6.987 10.319 1.00 85.75 89 GLY A O 1
ATOM 729 N N . TRP A 1 90 ? -12.579 6.776 8.742 1.00 87.25 90 TRP A N 1
ATOM 730 C CA . TRP A 1 90 ? -12.201 5.423 9.147 1.00 87.25 90 TRP A CA 1
ATOM 731 C C . TRP A 1 90 ? -11.614 5.432 10.561 1.00 87.25 90 TRP A C 1
ATOM 733 O O . TRP A 1 90 ? -10.753 6.246 10.915 1.00 87.25 90 TRP A O 1
ATOM 743 N N . ARG A 1 91 ? -12.070 4.502 11.394 1.00 79.81 91 ARG A N 1
ATOM 744 C CA . ARG A 1 91 ? -11.521 4.282 12.729 1.00 79.81 91 ARG A CA 1
ATOM 745 C C . ARG A 1 91 ? -11.175 2.816 12.851 1.00 79.81 91 ARG A C 1
ATOM 747 O O . ARG A 1 91 ? -12.061 1.975 12.772 1.00 79.81 91 ARG A O 1
ATOM 754 N N . ARG A 1 92 ? -9.894 2.545 13.097 1.00 73.06 92 ARG A N 1
ATOM 755 C CA . ARG A 1 92 ? -9.422 1.223 13.498 1.00 73.06 92 ARG A CA 1
ATOM 756 C C . ARG A 1 92 ? -10.285 0.726 14.657 1.00 73.06 92 ARG A C 1
ATOM 758 O O . ARG A 1 92 ? -10.431 1.441 15.656 1.00 73.06 92 ARG A O 1
ATOM 765 N N . GLU A 1 93 ? -10.849 -0.470 14.518 1.00 68.31 93 GLU A N 1
ATOM 766 C CA . GLU A 1 93 ? -11.526 -1.138 15.623 1.00 68.31 93 GLU A CA 1
ATOM 767 C C . GLU A 1 93 ? -10.533 -1.228 16.787 1.00 68.31 93 GLU A C 1
ATOM 769 O O . GLU A 1 93 ? -9.382 -1.633 16.607 1.00 68.31 93 GLU A O 1
ATOM 774 N N . ARG A 1 94 ? -10.926 -0.745 17.971 1.00 58.69 94 ARG A N 1
ATOM 775 C CA . ARG A 1 94 ? -10.035 -0.710 19.134 1.00 58.69 94 ARG A CA 1
ATOM 776 C C . ARG A 1 94 ? -9.836 -2.140 19.634 1.00 58.69 94 ARG A C 1
ATOM 778 O O . ARG A 1 94 ? -10.454 -2.545 20.610 1.00 58.69 94 ARG A O 1
ATOM 785 N N . ARG A 1 95 ? -8.946 -2.890 18.991 1.00 60.75 95 ARG A N 1
ATOM 786 C CA . ARG A 1 95 ? -8.394 -4.111 19.561 1.00 60.75 95 ARG A CA 1
ATOM 787 C C . ARG A 1 95 ? -7.388 -3.695 20.626 1.00 60.75 95 ARG A C 1
ATOM 789 O O . ARG A 1 95 ? -6.395 -3.027 20.330 1.00 60.75 95 ARG A O 1
ATOM 796 N N . GLU A 1 96 ? -7.681 -4.021 21.879 1.00 59.00 96 GLU A N 1
ATOM 797 C CA . GLU A 1 96 ? -6.762 -3.815 22.997 1.00 59.00 96 GLU A CA 1
ATOM 798 C C . GLU A 1 96 ? -5.608 -4.812 22.880 1.00 59.00 96 GLU A C 1
ATOM 800 O O . GLU A 1 96 ? -5.573 -5.841 23.539 1.00 59.00 96 GLU A O 1
ATOM 805 N N . LEU A 1 97 ? -4.669 -4.519 21.979 1.00 65.50 97 LEU A N 1
ATOM 806 C CA . LEU A 1 97 ? -3.433 -5.280 21.863 1.00 65.50 97 LEU A CA 1
ATOM 807 C C . LEU A 1 97 ? -2.618 -5.067 23.142 1.00 65.50 97 LEU A C 1
ATOM 809 O O . LEU A 1 97 ? -2.427 -3.922 23.591 1.00 65.50 97 LEU A O 1
ATOM 813 N N . THR A 1 98 ? -2.119 -6.155 23.717 1.00 75.62 98 THR A N 1
ATOM 814 C CA . THR A 1 98 ? -1.190 -6.081 24.848 1.00 75.62 98 THR A CA 1
A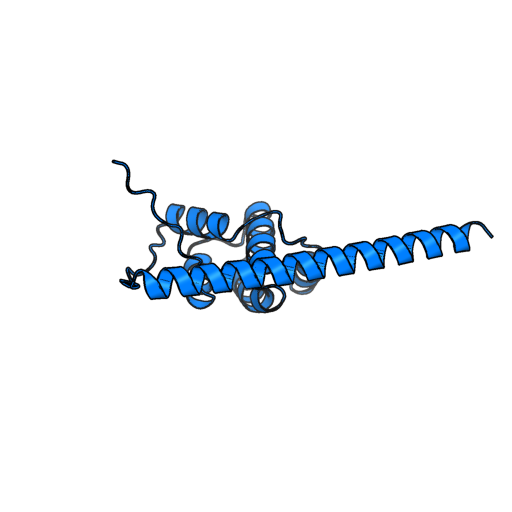TOM 815 C C . THR A 1 98 ? 0.092 -5.356 24.412 1.00 75.62 98 THR A C 1
ATOM 817 O O . THR A 1 98 ? 0.408 -5.299 23.217 1.00 75.62 98 THR A O 1
ATOM 820 N N . PRO A 1 99 ? 0.849 -4.741 25.339 1.00 72.00 99 PRO A N 1
ATOM 821 C CA . PRO A 1 99 ? 2.135 -4.129 24.996 1.00 72.00 99 PRO A CA 1
ATOM 822 C C . PRO A 1 99 ? 3.090 -5.119 24.309 1.00 72.00 99 PRO A C 1
ATOM 824 O O . PRO A 1 99 ? 3.825 -4.723 23.409 1.00 72.00 99 PRO A O 1
ATOM 827 N N . GLU A 1 100 ? 3.032 -6.401 24.668 1.00 76.94 100 GLU A N 1
ATOM 828 C CA . GLU A 1 100 ? 3.841 -7.461 24.060 1.00 76.94 100 GLU A CA 1
ATOM 829 C C . GLU A 1 100 ? 3.439 -7.732 22.604 1.00 76.94 100 GLU A C 1
ATOM 831 O O . GLU A 1 100 ? 4.296 -7.750 21.722 1.00 76.94 100 GLU A O 1
ATOM 836 N N . GLU A 1 101 ? 2.140 -7.853 22.306 1.00 76.69 101 GLU A N 1
ATOM 837 C CA . GLU A 1 101 ? 1.669 -8.015 20.924 1.00 76.69 101 GLU A CA 1
ATOM 838 C C . GLU A 1 101 ? 2.015 -6.805 20.049 1.00 76.69 101 GLU A C 1
ATOM 840 O O . GLU A 1 101 ? 2.436 -6.963 18.902 1.00 76.69 101 GLU A O 1
ATOM 845 N N . LYS A 1 102 ? 1.922 -5.588 20.598 1.00 73.62 102 LYS A N 1
ATOM 846 C CA . LYS A 1 102 ? 2.338 -4.363 19.895 1.00 73.62 102 LYS A CA 1
ATOM 847 C C . LYS A 1 102 ? 3.826 -4.373 19.562 1.00 73.62 102 LYS A C 1
ATOM 849 O O . LYS A 1 102 ? 4.195 -4.013 18.444 1.00 73.62 102 LYS A O 1
ATOM 854 N N . GLN A 1 103 ? 4.675 -4.790 20.504 1.00 79.12 103 GLN A N 1
ATOM 855 C CA . GLN A 1 103 ? 6.115 -4.901 20.266 1.00 79.12 103 GLN A CA 1
ATOM 856 C C . GLN A 1 103 ? 6.426 -5.936 19.186 1.00 79.12 103 GLN A C 1
ATOM 858 O O . GLN A 1 103 ? 7.218 -5.643 18.293 1.00 79.12 103 GLN A O 1
ATOM 863 N N . ARG A 1 104 ? 5.757 -7.096 19.208 1.00 81.50 104 ARG A N 1
ATOM 864 C CA . ARG A 1 104 ? 5.909 -8.128 18.173 1.00 81.50 104 ARG A CA 1
ATOM 865 C C . ARG A 1 104 ? 5.517 -7.617 16.791 1.00 81.50 104 ARG A C 1
ATOM 867 O O . ARG A 1 104 ? 6.314 -7.721 15.868 1.00 81.50 104 ARG A O 1
ATOM 874 N N . LEU A 1 105 ? 4.346 -6.994 16.660 1.00 79.06 105 LEU A N 1
ATOM 875 C CA . LEU A 1 105 ? 3.882 -6.422 15.390 1.00 79.06 105 LEU A CA 1
ATOM 876 C C . LEU A 1 105 ? 4.825 -5.336 14.866 1.00 79.06 105 LEU A C 1
ATOM 878 O O . LEU A 1 105 ? 5.063 -5.241 13.664 1.00 79.06 105 LEU A O 1
ATOM 882 N N . LYS A 1 106 ? 5.373 -4.511 15.765 1.00 79.31 106 LYS A N 1
ATOM 883 C CA . LYS A 1 106 ? 6.357 -3.490 15.405 1.00 79.31 106 LYS A CA 1
ATOM 884 C C . LYS A 1 106 ? 7.665 -4.119 14.926 1.00 79.31 106 LYS A C 1
ATOM 886 O O . LYS A 1 106 ? 8.182 -3.680 13.905 1.00 79.31 106 LYS A O 1
ATOM 891 N N . ALA A 1 107 ? 8.186 -5.110 15.647 1.00 81.31 107 ALA A N 1
ATOM 892 C CA . ALA A 1 107 ? 9.409 -5.813 15.273 1.00 81.31 107 ALA A CA 1
ATOM 893 C C . ALA A 1 107 ? 9.247 -6.505 13.914 1.00 81.31 107 ALA A C 1
ATOM 895 O O . ALA A 1 107 ? 10.080 -6.328 13.035 1.00 81.31 107 ALA A O 1
ATOM 896 N N . GLU A 1 108 ? 8.121 -7.185 13.703 1.00 82.88 108 GLU A N 1
ATOM 897 C CA . GLU A 1 108 ? 7.801 -7.854 12.443 1.00 82.88 108 GLU A CA 1
ATOM 898 C C . GLU A 1 108 ? 7.654 -6.853 11.285 1.00 82.88 108 GLU A C 1
ATOM 900 O O . GLU A 1 108 ? 8.154 -7.077 10.186 1.00 82.88 108 GLU A O 1
ATOM 905 N N . ALA A 1 109 ? 7.019 -5.700 11.521 1.00 80.19 109 ALA A N 1
ATOM 906 C CA . ALA A 1 109 ? 6.929 -4.641 10.519 1.00 80.19 109 ALA A CA 1
ATOM 907 C C . ALA A 1 109 ? 8.284 -3.977 10.225 1.00 80.19 109 ALA A C 1
ATOM 909 O O . ALA A 1 109 ? 8.516 -3.541 9.100 1.00 80.19 109 ALA A O 1
ATOM 910 N N . GLU A 1 110 ? 9.170 -3.861 11.215 1.00 82.31 110 GLU A N 1
ATOM 911 C CA . GLU A 1 110 ? 10.530 -3.361 11.005 1.00 82.31 110 GLU A CA 1
ATOM 912 C C . GLU A 1 110 ? 11.368 -4.368 10.213 1.00 82.31 110 GLU A C 1
ATOM 914 O O . GLU A 1 110 ? 12.056 -3.974 9.276 1.00 82.31 110 GLU A O 1
ATOM 919 N N . GLU A 1 111 ? 11.265 -5.657 10.530 1.00 83.50 111 GLU A N 1
ATOM 920 C CA . GLU A 1 111 ? 11.921 -6.728 9.782 1.00 83.50 111 GLU A CA 1
ATOM 921 C C . GLU A 1 111 ? 11.454 -6.743 8.326 1.00 83.50 111 GLU A C 1
ATOM 923 O O . GLU A 1 111 ? 12.283 -6.670 7.422 1.00 83.50 111 GLU A O 1
ATOM 928 N N . ARG A 1 112 ? 10.138 -6.697 8.080 1.00 81.69 112 ARG A N 1
ATOM 929 C CA . ARG A 1 112 ? 9.596 -6.569 6.718 1.00 81.69 112 ARG A CA 1
ATOM 930 C C . ARG A 1 112 ? 10.171 -5.364 5.981 1.00 81.69 112 ARG A C 1
ATOM 932 O O . ARG A 1 112 ? 10.605 -5.500 4.843 1.00 81.69 112 ARG A O 1
ATOM 939 N N . ARG A 1 113 ? 10.233 -4.197 6.629 1.00 78.75 113 ARG A N 1
ATOM 940 C CA . ARG A 1 113 ? 10.831 -2.995 6.029 1.00 78.75 113 ARG A CA 1
ATOM 941 C C . ARG A 1 113 ? 12.308 -3.171 5.707 1.00 78.75 113 ARG A C 1
ATOM 943 O O . ARG A 1 113 ? 12.739 -2.706 4.659 1.00 78.75 113 ARG A O 1
ATOM 950 N N . ARG A 1 114 ? 13.076 -3.817 6.589 1.00 81.94 114 ARG A N 1
ATOM 951 C CA . ARG A 1 114 ? 14.496 -4.111 6.350 1.00 81.94 114 ARG A CA 1
ATOM 952 C C . ARG A 1 114 ? 14.661 -5.041 5.154 1.00 81.94 114 ARG A C 1
ATOM 954 O O . ARG A 1 114 ? 15.461 -4.734 4.282 1.00 81.94 114 ARG A O 1
ATOM 961 N N . LEU A 1 115 ? 13.856 -6.100 5.070 1.00 83.31 115 LEU A N 1
ATOM 962 C CA . LEU A 1 115 ? 13.872 -7.038 3.944 1.00 83.31 115 LEU A CA 1
ATOM 963 C C . LEU A 1 115 ? 13.516 -6.350 2.619 1.00 83.31 115 LEU A C 1
ATOM 965 O O . LEU A 1 115 ? 14.171 -6.580 1.606 1.00 83.31 115 LEU A O 1
ATOM 969 N N . VAL A 1 116 ? 12.501 -5.481 2.619 1.00 83.56 116 VAL A N 1
ATOM 970 C CA . VAL A 1 116 ? 12.134 -4.694 1.432 1.00 83.56 116 VAL A CA 1
ATOM 971 C C . VAL A 1 116 ? 13.254 -3.726 1.053 1.00 83.56 116 VAL A C 1
ATOM 973 O O . VAL A 1 116 ? 13.620 -3.655 -0.116 1.00 83.56 116 VAL A O 1
ATOM 976 N N . ALA A 1 117 ? 13.826 -3.002 2.017 1.00 80.56 117 ALA A N 1
ATOM 977 C CA . ALA A 1 117 ? 14.918 -2.065 1.764 1.00 80.56 117 ALA A CA 1
ATOM 978 C C . ALA A 1 117 ? 16.165 -2.764 1.197 1.00 80.56 117 ALA A C 1
ATOM 980 O O . ALA A 1 117 ? 16.722 -2.291 0.211 1.00 80.56 117 ALA A O 1
ATOM 981 N N . GLU A 1 118 ? 16.550 -3.913 1.756 1.00 83.50 118 GLU A N 1
ATOM 982 C CA . GLU A 1 118 ? 17.670 -4.724 1.265 1.00 83.50 118 GLU A CA 1
ATOM 983 C C . GLU A 1 118 ? 17.424 -5.221 -0.165 1.00 83.50 118 GLU A C 1
ATOM 985 O O . GLU A 1 118 ? 18.289 -5.087 -1.028 1.00 83.50 118 GLU A O 1
ATOM 990 N N . LYS A 1 119 ? 16.219 -5.732 -0.460 1.00 82.19 119 LYS A N 1
ATOM 991 C CA . LYS A 1 119 ? 15.853 -6.138 -1.826 1.00 82.19 119 LYS A CA 1
ATOM 992 C C . LYS A 1 119 ? 15.937 -4.984 -2.819 1.00 82.19 119 LYS A C 1
ATOM 994 O O . LYS A 1 119 ? 16.372 -5.184 -3.949 1.00 82.19 119 LYS A O 1
ATOM 999 N N . VAL A 1 120 ? 15.499 -3.798 -2.413 1.00 81.12 120 VAL A N 1
ATOM 1000 C CA . VAL A 1 120 ? 15.503 -2.601 -3.263 1.00 81.12 120 VAL A CA 1
ATOM 1001 C C . VAL A 1 120 ? 16.924 -2.139 -3.537 1.00 81.12 120 VAL A C 1
ATOM 1003 O O . VAL A 1 120 ? 17.239 -1.825 -4.679 1.00 81.12 120 VAL A O 1
ATOM 1006 N N . GLU A 1 121 ? 17.788 -2.152 -2.524 1.00 80.06 121 GLU A N 1
ATOM 1007 C CA . GLU A 1 121 ? 19.209 -1.842 -2.679 1.00 80.06 121 GLU A CA 1
ATOM 1008 C C . GLU A 1 121 ? 19.904 -2.858 -3.599 1.00 80.06 121 GLU A C 1
ATOM 1010 O O . GLU A 1 121 ? 20.631 -2.474 -4.515 1.00 80.06 121 GLU A O 1
ATOM 1015 N N . ALA A 1 122 ? 19.618 -4.152 -3.432 1.00 79.25 122 ALA A N 1
ATOM 1016 C CA . ALA A 1 122 ? 20.160 -5.205 -4.287 1.00 79.25 122 ALA A CA 1
ATOM 1017 C C . ALA A 1 122 ? 19.689 -5.091 -5.751 1.00 79.25 122 ALA A C 1
ATOM 1019 O O . ALA A 1 122 ? 20.485 -5.296 -6.673 1.00 79.25 122 ALA A O 1
ATOM 1020 N N . ASP A 1 123 ? 18.412 -4.766 -5.982 1.00 77.38 123 ASP A N 1
ATOM 1021 C CA . ASP A 1 123 ? 17.865 -4.543 -7.325 1.00 77.38 123 ASP A CA 1
ATOM 1022 C C . ASP A 1 123 ? 18.466 -3.288 -7.976 1.00 77.38 123 ASP A C 1
ATOM 1024 O O . ASP A 1 123 ? 18.885 -3.338 -9.134 1.00 77.38 123 ASP A O 1
ATOM 1028 N N . GLU A 1 124 ? 18.605 -2.194 -7.220 1.00 79.56 124 GLU A N 1
ATOM 1029 C CA . GLU A 1 124 ? 19.207 -0.947 -7.702 1.00 79.56 124 GLU A CA 1
ATOM 1030 C C . GLU A 1 124 ? 20.693 -1.138 -8.054 1.00 79.56 124 GLU A C 1
ATOM 1032 O O . GLU A 1 124 ? 21.114 -0.754 -9.146 1.00 79.56 124 GLU A O 1
ATOM 1037 N N . ALA A 1 125 ? 21.462 -1.849 -7.222 1.00 81.31 125 ALA A N 1
ATOM 1038 C CA . ALA A 1 125 ? 22.857 -2.192 -7.507 1.00 81.31 125 ALA A CA 1
ATOM 1039 C C . ALA A 1 125 ? 23.003 -3.095 -8.747 1.00 81.31 125 ALA A C 1
ATOM 1041 O O . ALA A 1 125 ? 23.926 -2.936 -9.553 1.00 81.31 125 ALA A O 1
ATOM 1042 N N . LYS A 1 126 ? 22.082 -4.050 -8.937 1.00 81.00 126 LYS A N 1
ATOM 1043 C CA . LYS A 1 126 ? 22.063 -4.910 -10.128 1.00 81.00 126 LYS A CA 1
ATOM 1044 C C . LYS A 1 126 ? 21.728 -4.114 -11.387 1.00 81.00 126 LYS A C 1
ATOM 1046 O O . LYS A 1 126 ? 22.352 -4.344 -12.427 1.00 81.00 126 LYS A O 1
ATOM 1051 N N . LEU A 1 127 ? 20.765 -3.197 -11.300 1.00 77.81 127 LEU A N 1
ATOM 1052 C CA . LEU A 1 127 ? 20.391 -2.319 -12.401 1.00 77.81 127 LEU A CA 1
ATOM 1053 C C . LEU A 1 127 ? 21.556 -1.406 -12.786 1.00 77.81 127 LEU A C 1
ATOM 1055 O O . LEU A 1 127 ? 21.879 -1.326 -13.967 1.00 77.81 127 LEU A O 1
ATOM 1059 N N . GLU A 1 128 ? 22.226 -0.789 -11.814 1.00 81.56 128 GLU A N 1
ATOM 1060 C CA . GLU A 1 128 ? 23.383 0.074 -12.062 1.00 81.56 128 GLU A CA 1
ATOM 1061 C C . GLU A 1 128 ? 24.535 -0.699 -12.716 1.00 81.56 128 GLU A C 1
ATOM 1063 O O . GLU A 1 128 ? 25.069 -0.277 -13.744 1.00 81.56 128 GLU A O 1
ATOM 1068 N N . ARG A 1 129 ? 24.844 -1.902 -12.213 1.00 82.25 129 ARG A N 1
ATOM 1069 C CA . ARG A 1 129 ? 25.835 -2.791 -12.836 1.00 82.25 129 ARG A CA 1
ATOM 1070 C C . ARG A 1 129 ? 25.482 -3.115 -14.290 1.00 82.25 129 ARG A C 1
ATOM 1072 O O . ARG A 1 129 ? 26.364 -3.156 -15.147 1.00 82.25 129 ARG A O 1
ATOM 1079 N N . MET A 1 130 ? 24.206 -3.361 -14.575 1.00 80.69 130 MET A N 1
ATOM 1080 C CA . MET A 1 130 ? 23.737 -3.656 -15.928 1.00 80.69 130 MET A CA 1
ATOM 1081 C C . MET A 1 130 ? 23.772 -2.417 -16.834 1.00 80.69 130 MET A C 1
ATOM 1083 O O . MET A 1 130 ? 24.160 -2.534 -17.993 1.00 80.69 130 MET A O 1
ATOM 1087 N N . GLN A 1 131 ? 23.430 -1.234 -16.317 1.00 80.56 131 GLN A N 1
ATOM 1088 C CA . GLN A 1 131 ? 23.516 0.028 -17.056 1.00 80.56 131 GLN A CA 1
ATOM 1089 C C . GLN A 1 131 ? 24.958 0.386 -17.420 1.00 80.56 131 GLN A C 1
ATOM 1091 O O . GLN A 1 131 ? 25.205 0.764 -18.564 1.00 80.56 131 GLN A O 1
ATOM 1096 N N . LEU A 1 132 ? 25.911 0.200 -16.501 1.00 83.00 132 LEU A N 1
ATOM 1097 C CA . LEU A 1 132 ? 27.340 0.374 -16.776 1.00 83.00 132 LEU A CA 1
ATOM 1098 C C . LEU A 1 132 ? 27.818 -0.576 -17.884 1.00 83.00 132 LEU A C 1
ATOM 1100 O O . LEU A 1 132 ? 28.452 -0.131 -18.837 1.00 83.00 132 LEU A O 1
ATOM 1104 N N . ALA A 1 133 ? 27.444 -1.858 -17.818 1.00 83.62 133 ALA A N 1
ATOM 1105 C CA . ALA A 1 133 ? 27.814 -2.843 -18.837 1.00 83.62 133 ALA A CA 1
ATOM 1106 C C . ALA A 1 133 ? 27.228 -2.518 -20.226 1.00 83.62 133 ALA A C 1
ATOM 1108 O O . ALA A 1 133 ? 27.908 -2.673 -21.239 1.00 83.62 133 ALA A O 1
ATOM 1109 N N . VAL A 1 134 ? 25.978 -2.042 -20.290 1.00 85.44 134 VAL A N 1
ATOM 1110 C CA . VAL A 1 134 ? 25.345 -1.605 -21.547 1.00 85.44 134 VAL A CA 1
ATOM 1111 C C . VAL A 1 134 ? 26.010 -0.336 -22.091 1.00 85.44 134 VAL A C 1
ATOM 1113 O O . VAL A 1 134 ? 26.244 -0.241 -23.295 1.00 85.44 134 VAL A O 1
ATOM 1116 N N . ALA A 1 135 ? 26.348 0.624 -21.225 1.00 79.75 135 ALA A N 1
ATOM 1117 C CA . ALA A 1 135 ? 27.037 1.853 -21.616 1.00 79.75 135 ALA A CA 1
ATOM 1118 C C . ALA A 1 135 ? 28.460 1.592 -22.142 1.00 79.75 135 ALA A C 1
ATOM 1120 O O . ALA A 1 135 ? 28.900 2.267 -23.073 1.00 79.75 135 ALA A O 1
ATOM 1121 N N . GLU A 1 136 ? 29.163 0.605 -21.583 1.00 78.81 136 GLU A N 1
ATOM 1122 C CA . GLU A 1 136 ? 30.475 0.159 -22.065 1.00 78.81 136 GLU A CA 1
ATOM 1123 C C . GLU A 1 136 ? 30.360 -0.562 -23.420 1.00 78.81 136 GLU A C 1
ATOM 1125 O O . GLU A 1 136 ? 31.145 -0.308 -24.332 1.00 78.81 136 GLU A O 1
ATOM 1130 N N . ALA A 1 137 ? 29.327 -1.392 -23.601 1.00 77.94 137 ALA A N 1
ATOM 1131 C CA . ALA A 1 137 ? 29.078 -2.106 -24.853 1.00 77.94 137 ALA A CA 1
ATOM 1132 C C . ALA A 1 137 ? 28.627 -1.197 -26.013 1.00 77.94 137 ALA A C 1
ATOM 1134 O O . ALA A 1 137 ? 28.881 -1.524 -27.166 1.00 77.94 137 ALA A O 1
ATOM 1135 N N . CYS A 1 138 ? 27.971 -0.066 -25.733 1.00 72.69 138 CYS A N 1
ATOM 1136 C CA . CYS A 1 138 ? 27.509 0.877 -26.759 1.00 72.69 138 CYS A CA 1
ATOM 1137 C C . CYS A 1 138 ? 28.614 1.831 -27.263 1.00 72.69 138 CYS A C 1
ATOM 1139 O O . CYS A 1 138 ? 28.406 2.536 -28.248 1.00 72.69 138 CYS A O 1
ATOM 1141 N N . GLN A 1 139 ? 29.769 1.880 -26.590 1.00 65.81 139 GLN A N 1
ATOM 1142 C CA . GLN A 1 139 ? 30.919 2.715 -26.969 1.00 65.81 139 GLN A CA 1
ATOM 1143 C C . GLN A 1 139 ? 31.949 1.987 -27.853 1.00 65.81 139 GLN A C 1
ATOM 1145 O O . GLN A 1 139 ? 33.000 2.556 -28.153 1.00 65.81 139 GLN A O 1
ATOM 1150 N N . ARG A 1 140 ? 31.669 0.746 -28.264 1.00 52.84 140 ARG A N 1
ATOM 1151 C CA . ARG A 1 140 ? 32.555 -0.112 -29.059 1.00 52.84 140 ARG A CA 1
ATOM 1152 C C . ARG A 1 140 ? 31.948 -0.425 -30.420 1.00 52.84 140 ARG A C 1
ATOM 1154 O O . ARG A 1 140 ? 32.744 -0.534 -31.377 1.00 52.84 140 ARG A O 1
#

Sequence (140 aa):
MGQKREYIPLGLDEVRQALLFIPADDREVWINIGNALKTEFDDAGWDLWDSWSQSSDKYKAGDAWKKWKSLKPGKVSIRYLDKLARNSGWRRERRELTPEEKQRLKAEAEERRRLVAEKVEADEAKLERMQLAVAEACQR

Secondary structure (DSSP, 8-state):
-------PPPPHHHHHHHHTTS-TT-HHHHHHHHHHHHHHHGGGHHHHHHHHHTTSTT--HHHHHHHHHH--TTSS-HHHHHHHHHHTT---------HHHHHHHHHHHHHHHHHHHHHHHHHHHHHHHHHHHHHHHTT-

Radius of gyration: 17.92 Å; chains: 1; bounding box: 46×23×58 Å

pLDDT: mean 82.24, std 10.54, range [37.53, 92.56]